Protein AF-A0A3D1E832-F1 (afdb_monomer)

Sequence (102 aa):
SVVLSQFNHANILLPQWVNQWLQWIVVTPNMHQIHHHHQLPYTDANYGNIFSLWDRIFGTYQYLPADRVVFGVDTYPDAEQNSRLKYLLALAFKPYKSPAQK

Structure (mmCIF, N/CA/C/O backbone):
data_AF-A0A3D1E832-F1
#
_entry.id   AF-A0A3D1E832-F1
#
loop_
_atom_site.group_PDB
_atom_site.id
_atom_site.type_symbol
_atom_site.label_atom_id
_atom_site.label_alt_id
_atom_site.label_comp_id
_atom_site.label_asym_id
_atom_site.label_entity_id
_atom_site.label_seq_id
_atom_site.pdbx_PDB_ins_code
_atom_site.Cartn_x
_atom_site.Cartn_y
_atom_site.Cartn_z
_atom_site.occupancy
_atom_site.B_iso_or_equiv
_atom_site.auth_seq_id
_atom_site.auth_comp_id
_atom_site.auth_asym_id
_atom_site.auth_atom_id
_atom_site.pdbx_PDB_model_num
ATOM 1 N N . SER A 1 1 ? 4.274 -5.338 16.925 1.00 76.06 1 SER A N 1
ATOM 2 C CA . SER A 1 1 ? 3.536 -6.607 17.098 1.00 76.06 1 SER A CA 1
ATOM 3 C C . SER A 1 1 ? 3.533 -7.342 15.771 1.00 76.06 1 SER A C 1
ATOM 5 O O . SER A 1 1 ? 3.125 -6.739 14.786 1.00 76.06 1 SER A O 1
ATOM 7 N N . VAL A 1 2 ? 3.994 -8.598 15.729 1.00 86.12 2 VAL A N 1
ATOM 8 C CA . VAL A 1 2 ? 3.986 -9.419 14.500 1.00 86.12 2 VAL A CA 1
ATOM 9 C C . VAL A 1 2 ? 2.557 -9.603 13.984 1.00 86.12 2 VAL A C 1
ATOM 11 O O . VAL A 1 2 ? 2.320 -9.429 12.798 1.00 86.12 2 VAL A O 1
ATOM 14 N N . VAL A 1 3 ? 1.590 -9.842 14.878 1.00 88.69 3 VAL A N 1
ATOM 15 C CA . VAL A 1 3 ? 0.182 -10.089 14.519 1.00 88.69 3 VAL A CA 1
ATOM 16 C C . VAL A 1 3 ? -0.417 -8.945 13.702 1.00 88.69 3 VAL A C 1
ATOM 18 O O . VAL A 1 3 ? -0.986 -9.187 12.646 1.00 88.69 3 VAL A O 1
ATOM 21 N N . LEU A 1 4 ? -0.255 -7.695 14.148 1.00 87.00 4 LEU A N 1
ATOM 22 C CA . LEU A 1 4 ? -0.839 -6.536 13.457 1.00 87.00 4 LEU A CA 1
ATOM 23 C C . LEU A 1 4 ? -0.169 -6.263 12.104 1.00 87.00 4 LEU A C 1
ATOM 25 O O . LEU A 1 4 ? -0.849 -5.892 11.154 1.00 87.00 4 LEU A O 1
ATOM 29 N N . SER A 1 5 ? 1.135 -6.531 12.001 1.00 85.75 5 SER A N 1
ATOM 30 C CA . SER A 1 5 ? 1.873 -6.440 10.737 1.00 85.75 5 SER A CA 1
ATOM 31 C C . SER A 1 5 ? 1.529 -7.561 9.751 1.00 85.75 5 SER A C 1
ATOM 33 O O . SER A 1 5 ? 1.773 -7.402 8.565 1.00 85.75 5 SER A O 1
ATOM 35 N N . GLN A 1 6 ? 1.021 -8.708 10.211 1.00 90.56 6 GLN A N 1
ATOM 36 C CA . GLN A 1 6 ? 0.469 -9.730 9.312 1.00 90.56 6 GLN A CA 1
ATOM 37 C C . GLN A 1 6 ? -0.990 -9.418 8.968 1.00 90.56 6 GLN A C 1
ATOM 39 O O . GLN A 1 6 ? -1.422 -9.644 7.844 1.00 90.56 6 GLN A O 1
ATOM 44 N N . PHE A 1 7 ? -1.743 -8.861 9.920 1.00 91.62 7 PHE A N 1
ATOM 45 C CA . PHE A 1 7 ? -3.137 -8.481 9.728 1.00 91.62 7 PHE A CA 1
ATOM 46 C C . PHE A 1 7 ? -3.308 -7.454 8.608 1.00 91.62 7 PHE A C 1
ATOM 48 O O . PHE A 1 7 ? -4.129 -7.678 7.729 1.00 91.6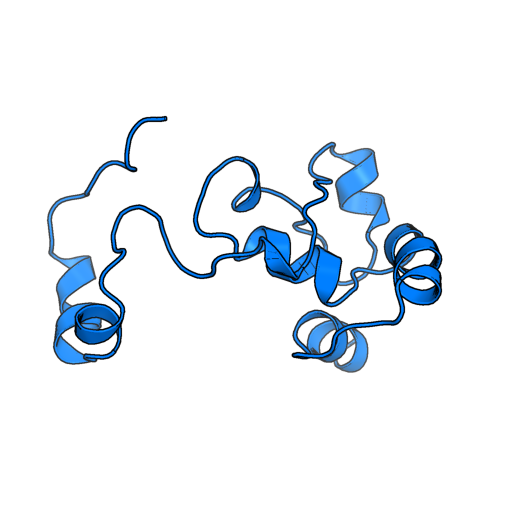2 7 PHE A O 1
ATOM 55 N N . ASN A 1 8 ? -2.534 -6.366 8.588 1.00 89.12 8 ASN A N 1
ATOM 56 C CA . ASN A 1 8 ? -2.657 -5.347 7.537 1.00 89.12 8 ASN A CA 1
ATOM 57 C C . ASN A 1 8 ? -2.226 -5.835 6.134 1.00 89.12 8 ASN A C 1
ATOM 59 O O . ASN A 1 8 ? -2.657 -5.250 5.148 1.00 89.12 8 ASN A O 1
ATOM 63 N N . HIS A 1 9 ? -1.451 -6.922 6.034 1.00 90.38 9 HIS A N 1
ATOM 64 C CA . HIS A 1 9 ? -1.076 -7.576 4.770 1.00 90.38 9 HIS A CA 1
ATOM 65 C C . HIS A 1 9 ? -1.987 -8.762 4.405 1.00 90.38 9 HIS A C 1
ATOM 67 O O . HIS A 1 9 ? -1.769 -9.426 3.390 1.00 90.38 9 HIS A O 1
ATO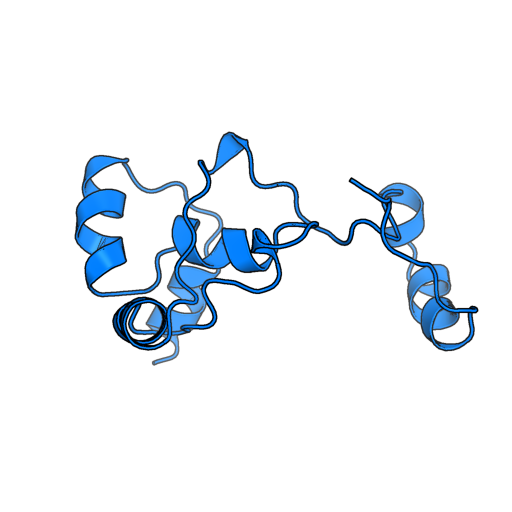M 73 N N . ALA A 1 10 ? -2.994 -9.072 5.223 1.00 90.31 10 ALA A N 1
ATOM 74 C CA . ALA A 1 10 ? -3.893 -10.179 4.946 1.00 90.31 10 ALA A CA 1
ATOM 75 C C . ALA A 1 10 ? -4.764 -9.864 3.722 1.00 90.31 10 ALA A C 1
ATOM 77 O O . ALA A 1 10 ? -5.390 -8.809 3.651 1.00 90.31 10 ALA A O 1
ATOM 78 N N . ASN A 1 11 ? -4.874 -10.808 2.786 1.00 89.06 11 ASN A N 1
ATOM 79 C CA . ASN A 1 11 ? -5.764 -10.678 1.631 1.00 89.06 11 ASN A CA 1
ATOM 80 C C . ASN A 1 11 ? -7.223 -10.993 2.023 1.00 89.06 11 ASN A C 1
ATOM 82 O O . ASN A 1 11 ? -7.788 -12.009 1.618 1.00 89.06 11 ASN A O 1
ATOM 86 N N . ILE A 1 12 ? -7.797 -10.169 2.904 1.00 90.06 12 ILE A N 1
ATOM 87 C CA . ILE A 1 12 ? -9.139 -10.345 3.468 1.00 90.06 12 ILE A CA 1
ATOM 88 C C . ILE A 1 12 ? -9.929 -9.048 3.303 1.00 90.06 12 ILE A C 1
ATOM 90 O O . ILE A 1 12 ? -9.512 -7.982 3.756 1.00 90.06 12 ILE A O 1
ATOM 94 N N . LEU A 1 13 ? -11.126 -9.165 2.730 1.00 88.44 13 LEU A N 1
ATOM 95 C CA . LEU A 1 13 ? -12.111 -8.089 2.711 1.00 88.44 13 LEU A CA 1
ATOM 96 C C . LEU A 1 13 ? -12.917 -8.121 4.010 1.00 88.44 13 LEU A C 1
ATOM 98 O O . LEU A 1 13 ? -13.704 -9.035 4.256 1.00 88.44 13 LEU A O 1
ATOM 102 N N . LEU A 1 14 ? -12.711 -7.116 4.857 1.00 90.38 14 LEU A N 1
ATOM 103 C CA . LEU A 1 14 ? -13.515 -6.947 6.061 1.00 90.38 14 LEU A CA 1
ATOM 104 C C . LEU A 1 14 ? -14.934 -6.489 5.691 1.00 90.38 14 LEU A C 1
ATOM 106 O O . LEU A 1 14 ? -15.090 -5.682 4.770 1.00 90.38 14 LEU A O 1
ATOM 110 N N . PRO A 1 15 ? -15.971 -6.908 6.440 1.00 91.88 15 PRO A N 1
ATOM 111 C CA . PRO A 1 15 ? -17.291 -6.307 6.320 1.00 91.88 15 PRO A CA 1
ATOM 112 C C . PRO A 1 15 ? -17.200 -4.787 6.477 1.00 91.88 15 PRO A C 1
ATOM 114 O O . PRO A 1 15 ? -16.504 -4.285 7.363 1.00 91.88 15 PRO A O 1
ATOM 117 N N . GLN A 1 16 ? -17.929 -4.052 5.640 1.00 89.56 16 GLN A N 1
ATOM 118 C CA . GLN A 1 16 ? -17.786 -2.599 5.523 1.00 89.56 16 GLN A CA 1
ATOM 119 C C . GLN A 1 16 ? -17.958 -1.863 6.862 1.00 89.56 16 GLN A C 1
ATOM 121 O O . GLN A 1 16 ? -1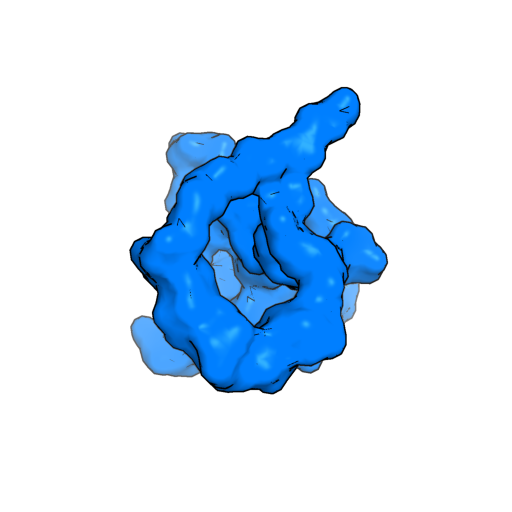7.238 -0.906 7.138 1.00 89.56 16 GLN A O 1
ATOM 126 N N . TRP A 1 17 ? -18.871 -2.324 7.720 1.00 93.06 17 TRP A N 1
ATOM 127 C CA . TRP A 1 17 ? -19.072 -1.753 9.053 1.00 93.06 17 TRP A CA 1
ATOM 128 C C . TRP A 1 17 ? -17.870 -1.995 9.981 1.00 93.06 17 TRP A C 1
ATOM 130 O O . TRP A 1 17 ? -17.463 -1.078 10.687 1.00 93.06 17 TRP A O 1
ATOM 140 N N . VAL A 1 18 ? -17.253 -3.185 9.942 1.00 94.31 18 VAL A N 1
ATOM 141 C CA . VAL A 1 18 ? -16.038 -3.494 10.720 1.00 94.31 18 VAL A CA 1
ATOM 142 C C . VAL A 1 18 ? -14.905 -2.590 10.264 1.00 94.31 18 VAL A C 1
ATOM 144 O O . VAL A 1 18 ? -14.261 -1.956 11.095 1.00 94.31 18 VAL A O 1
ATOM 147 N N . ASN A 1 19 ? -14.686 -2.496 8.949 1.00 92.81 19 ASN A N 1
ATOM 148 C CA . ASN A 1 19 ? -13.629 -1.656 8.402 1.00 92.81 19 ASN A CA 1
ATOM 149 C C . ASN A 1 19 ? -13.816 -0.185 8.801 1.00 92.81 19 ASN A C 1
ATOM 151 O O . ASN A 1 19 ? -12.859 0.442 9.243 1.00 92.81 19 ASN A O 1
ATOM 155 N N . GLN A 1 20 ? -15.042 0.343 8.708 1.00 91.25 20 GLN A N 1
ATOM 156 C CA . GLN A 1 20 ? -15.343 1.733 9.061 1.00 91.25 20 GLN A CA 1
ATOM 157 C C . GLN A 1 20 ? -14.965 2.087 10.495 1.00 91.25 20 GLN A C 1
ATOM 159 O O . GLN A 1 20 ? -14.430 3.169 10.703 1.00 91.25 20 GLN A O 1
ATOM 164 N N . TRP A 1 21 ? -15.211 1.204 11.463 1.00 95.00 21 TRP A N 1
ATOM 165 C CA . TRP A 1 21 ? -14.823 1.441 12.854 1.00 95.00 21 TRP A CA 1
ATOM 166 C C . TRP A 1 21 ? -13.334 1.188 13.083 1.00 95.00 21 TRP A C 1
ATOM 168 O O . TRP A 1 21 ? -12.645 1.999 13.700 1.00 95.00 21 TRP A O 1
ATOM 178 N N . LEU A 1 22 ? -12.825 0.074 12.562 1.00 95.00 22 LEU A N 1
ATOM 179 C CA . LEU A 1 22 ? -11.481 -0.400 12.864 1.00 95.00 22 LEU A CA 1
ATOM 180 C C . LEU A 1 22 ? -10.391 0.507 12.272 1.00 95.00 22 LEU A C 1
ATOM 182 O O . LEU A 1 22 ? -9.396 0.762 12.948 1.00 95.00 22 LEU A O 1
ATOM 186 N N . GLN A 1 23 ? -10.617 1.070 11.077 1.00 94.25 23 GLN A N 1
ATOM 187 C CA . GLN A 1 23 ? -9.682 1.974 10.380 1.00 94.25 23 GLN A CA 1
ATOM 188 C C . GLN A 1 23 ? -9.459 3.329 11.079 1.00 94.25 23 GLN A C 1
ATOM 190 O O . GLN A 1 23 ? -8.688 4.168 10.603 1.00 94.25 23 GLN A O 1
ATOM 195 N N . TRP A 1 24 ? -10.192 3.620 12.156 1.00 94.88 24 TRP A N 1
ATOM 196 C CA . TRP A 1 24 ? -9.913 4.784 13.001 1.00 94.88 24 TRP A CA 1
ATOM 197 C C . TRP A 1 24 ? -8.821 4.505 14.027 1.00 94.88 24 TRP A C 1
ATOM 199 O O . TRP A 1 24 ? -8.129 5.438 14.432 1.00 94.88 24 TRP A O 1
ATOM 209 N N . ILE A 1 25 ? -8.650 3.240 14.411 1.00 94.06 25 ILE A N 1
ATOM 210 C CA . ILE A 1 25 ? -7.757 2.822 15.488 1.00 94.06 25 ILE A CA 1
ATOM 211 C C . ILE A 1 25 ? -6.511 2.154 14.907 1.00 94.06 25 ILE A C 1
ATOM 213 O O . ILE A 1 25 ? -5.395 2.570 15.216 1.00 94.06 25 ILE A O 1
ATOM 217 N N . VAL A 1 26 ? -6.686 1.139 14.056 1.00 95.88 26 VAL A N 1
ATOM 218 C CA . VAL A 1 26 ? -5.589 0.351 13.481 1.00 95.88 26 VAL A CA 1
ATOM 219 C C . VAL A 1 26 ? -5.608 0.379 11.961 1.00 95.88 26 VAL A C 1
ATOM 221 O O . VAL A 1 26 ? -6.642 0.594 11.332 1.00 95.88 26 VAL A O 1
ATOM 224 N N . VAL A 1 27 ? -4.453 0.111 11.365 1.00 96.69 27 VAL A N 1
ATOM 225 C CA . VAL A 1 27 ? -4.330 -0.031 9.915 1.00 96.69 27 VAL A CA 1
ATOM 226 C C . VAL A 1 27 ? -4.960 -1.356 9.490 1.00 96.69 27 VAL A C 1
ATOM 228 O O . VAL A 1 27 ? -4.477 -2.435 9.832 1.00 96.69 27 VAL A O 1
ATOM 231 N N . THR A 1 28 ? -6.086 -1.271 8.783 1.00 96.38 28 THR A N 1
ATOM 232 C CA . THR A 1 28 ? -6.811 -2.431 8.248 1.00 96.38 28 THR A CA 1
ATOM 233 C C . THR A 1 28 ? -6.191 -2.907 6.930 1.00 96.38 28 THR A C 1
ATOM 235 O O . THR A 1 28 ? -5.509 -2.117 6.271 1.00 96.38 28 THR A O 1
ATOM 238 N N . PRO A 1 29 ? -6.473 -4.149 6.482 1.00 95.56 29 PRO A N 1
ATOM 239 C CA . PRO A 1 29 ? -6.107 -4.598 5.137 1.00 95.56 29 PRO A CA 1
ATOM 240 C C . PRO A 1 29 ? -6.515 -3.609 4.040 1.00 95.56 29 PRO A C 1
ATOM 242 O O . PRO A 1 29 ? -5.705 -3.236 3.196 1.00 95.56 29 PRO A O 1
ATOM 245 N N . ASN A 1 30 ? -7.759 -3.111 4.106 1.00 94.69 30 ASN A N 1
ATOM 246 C CA . ASN A 1 30 ? -8.293 -2.169 3.124 1.00 94.69 30 ASN A CA 1
ATOM 247 C C . ASN A 1 30 ? -7.580 -0.809 3.144 1.00 94.69 30 ASN A C 1
ATOM 249 O O . ASN A 1 30 ? -7.459 -0.174 2.104 1.00 94.69 30 ASN A O 1
ATOM 253 N N . MET A 1 31 ? -7.114 -0.347 4.307 1.00 95.94 31 MET A N 1
ATOM 254 C CA . MET A 1 31 ? -6.337 0.888 4.402 1.00 95.94 31 MET A CA 1
ATOM 255 C C . MET A 1 31 ? -4.922 0.696 3.843 1.00 95.94 31 MET A C 1
ATOM 257 O O . MET A 1 31 ? -4.440 1.545 3.095 1.00 95.94 31 MET A O 1
ATOM 261 N N . HIS A 1 32 ? -4.275 -0.422 4.177 1.00 96.81 32 HIS A N 1
ATOM 262 C CA . HIS A 1 32 ? -2.897 -0.703 3.782 1.00 96.81 32 HIS A CA 1
ATOM 263 C C . HIS A 1 32 ? -2.743 -0.942 2.277 1.00 96.81 32 HIS A C 1
ATOM 265 O O . HIS A 1 32 ? -1.803 -0.440 1.674 1.00 96.81 32 HIS A O 1
ATOM 271 N N . GLN A 1 33 ? -3.682 -1.641 1.635 1.00 95.62 33 GLN A N 1
ATOM 272 C CA . GLN A 1 33 ? -3.619 -1.880 0.186 1.00 95.62 33 GLN A CA 1
ATOM 273 C C . GLN A 1 33 ? -3.615 -0.592 -0.657 1.00 95.62 33 GLN A C 1
ATOM 275 O O . GLN A 1 33 ? -3.131 -0.611 -1.783 1.00 95.62 33 GLN A O 1
ATOM 280 N N . ILE A 1 34 ? -4.118 0.529 -0.123 1.00 96.50 34 ILE A N 1
ATOM 281 C CA . ILE A 1 34 ? -4.117 1.826 -0.818 1.00 96.50 34 ILE A CA 1
ATOM 282 C C . ILE A 1 34 ? -2.682 2.302 -1.058 1.00 96.50 34 ILE A C 1
ATOM 284 O O . ILE A 1 34 ? -2.398 2.773 -2.152 1.00 96.50 34 ILE A O 1
ATOM 288 N N . HIS A 1 35 ? -1.776 2.089 -0.097 1.00 96.38 35 HIS A N 1
ATOM 289 C CA . HIS A 1 35 ? -0.345 2.371 -0.252 1.00 96.38 35 HIS A CA 1
ATOM 290 C C . HIS A 1 35 ? 0.279 1.582 -1.417 1.00 96.38 35 HIS A C 1
ATOM 292 O O . HIS A 1 35 ? 1.174 2.063 -2.101 1.00 96.38 35 HIS A O 1
ATOM 298 N N . HIS A 1 36 ? -0.230 0.377 -1.686 1.00 95.50 36 HIS A N 1
ATOM 299 C CA . HIS A 1 36 ? 0.211 -0.457 -2.810 1.00 95.50 36 HIS A CA 1
ATOM 300 C C . HIS A 1 36 ? -0.489 -0.123 -4.132 1.00 95.50 36 HIS A C 1
ATOM 302 O O . HIS A 1 36 ? -0.263 -0.803 -5.138 1.00 95.50 36 HIS A O 1
ATOM 308 N N . HIS A 1 37 ? -1.352 0.896 -4.151 1.00 96.50 37 HIS A N 1
ATOM 309 C CA . HIS A 1 37 ? -1.971 1.350 -5.382 1.00 96.50 37 HIS A CA 1
ATOM 310 C C . HIS A 1 37 ? -0.908 1.868 -6.349 1.00 96.50 37 HIS A C 1
ATOM 312 O O . HIS A 1 37 ? 0.028 2.560 -5.958 1.00 96.50 37 HIS A O 1
ATOM 318 N N . HIS A 1 38 ? -1.089 1.575 -7.631 1.00 94.38 38 HIS A N 1
ATOM 319 C CA . HIS A 1 38 ? -0.092 1.861 -8.660 1.00 94.38 38 HIS A CA 1
ATOM 320 C C . HIS A 1 38 ? 0.147 3.344 -8.980 1.00 94.38 38 HIS A C 1
ATOM 322 O O . HIS A 1 38 ? 1.100 3.640 -9.701 1.00 94.38 38 HIS A O 1
ATOM 328 N N . GLN A 1 39 ? -0.710 4.248 -8.494 1.00 94.12 39 GLN A N 1
ATOM 329 C CA . GLN A 1 39 ? -0.724 5.663 -8.871 1.00 94.12 39 GLN A CA 1
ATOM 330 C C . GLN A 1 39 ? -0.818 6.614 -7.677 1.00 94.12 39 GLN A C 1
ATOM 332 O O . GLN A 1 39 ? -1.510 6.367 -6.682 1.00 94.12 39 GLN A O 1
ATOM 337 N N . LEU A 1 40 ? -0.200 7.783 -7.847 1.00 93.12 40 LEU A N 1
ATOM 338 C CA . LEU A 1 40 ? -0.367 8.924 -6.953 1.00 93.12 40 LEU A CA 1
ATOM 339 C C . LEU A 1 40 ? -1.803 9.489 -7.009 1.00 93.12 40 LEU A C 1
ATOM 341 O O . LEU A 1 40 ? -2.430 9.491 -8.069 1.00 93.12 40 LEU A O 1
ATOM 345 N N . PRO A 1 41 ? -2.326 10.036 -5.895 1.00 93.56 41 PRO A N 1
ATOM 346 C CA . PRO A 1 41 ? -1.648 10.216 -4.609 1.00 93.56 41 PRO A CA 1
ATOM 347 C C . PRO A 1 41 ? -1.722 8.983 -3.693 1.00 93.56 41 PRO A C 1
ATOM 349 O O . PRO A 1 41 ? -1.251 9.049 -2.567 1.00 93.56 41 PRO A O 1
ATOM 352 N N . TYR A 1 42 ? -2.337 7.882 -4.133 1.00 96.38 42 TYR A N 1
ATOM 353 C CA . TYR A 1 42 ? -2.633 6.738 -3.267 1.00 96.38 42 TYR A CA 1
ATOM 354 C C . TYR A 1 42 ? -1.395 5.913 -2.908 1.00 96.38 42 TYR A C 1
ATOM 356 O O . TYR A 1 42 ? -1.310 5.443 -1.778 1.00 96.38 42 TYR A O 1
ATOM 364 N N . THR A 1 43 ? -0.421 5.801 -3.819 1.00 94.69 43 THR A N 1
ATOM 365 C CA . THR A 1 43 ? 0.882 5.178 -3.522 1.00 94.69 43 THR A CA 1
ATOM 366 C C . THR A 1 43 ? 1.557 5.839 -2.313 1.00 94.69 43 THR A C 1
ATOM 368 O O . THR A 1 43 ? 2.055 5.168 -1.411 1.00 94.69 43 THR A O 1
ATOM 371 N N . ASP A 1 44 ? 1.494 7.171 -2.254 1.00 96.12 44 ASP A N 1
ATOM 372 C CA . ASP A 1 44 ? 2.098 8.002 -1.210 1.00 96.12 44 ASP A CA 1
ATOM 373 C C . ASP A 1 44 ? 1.082 8.364 -0.114 1.00 96.12 44 ASP A C 1
ATOM 375 O O . ASP A 1 44 ? 0.878 9.526 0.245 1.00 96.12 44 ASP A O 1
ATOM 379 N N . ALA A 1 45 ? 0.407 7.343 0.410 1.00 97.25 45 ALA A N 1
ATOM 380 C CA . ALA A 1 45 ? -0.588 7.479 1.462 1.00 97.25 45 ALA A CA 1
ATOM 381 C C . ALA A 1 45 ? -0.578 6.276 2.411 1.00 97.25 45 ALA A C 1
ATOM 383 O O . ALA A 1 45 ? -0.066 5.211 2.078 1.00 97.25 45 ALA A O 1
ATOM 384 N N . ASN A 1 46 ? -1.213 6.433 3.576 1.00 97.56 46 ASN A N 1
ATOM 385 C CA . ASN A 1 46 ? -1.444 5.361 4.552 1.00 97.56 46 ASN A CA 1
ATOM 386 C C . ASN A 1 46 ? -0.158 4.616 4.982 1.00 97.56 46 ASN A C 1
ATOM 388 O O . ASN A 1 46 ? -0.105 3.386 4.969 1.00 97.56 46 ASN A O 1
ATOM 392 N N . TYR A 1 47 ? 0.874 5.362 5.383 1.00 96.06 47 TYR A N 1
ATOM 393 C CA . TYR A 1 47 ? 2.192 4.854 5.781 1.00 96.06 47 TYR A CA 1
ATOM 394 C C . TYR A 1 47 ? 2.202 4.116 7.128 1.00 96.06 47 TYR A C 1
ATOM 396 O O . TYR A 1 47 ? 3.184 3.448 7.469 1.00 96.06 47 TYR A O 1
ATOM 404 N N . GLY A 1 48 ? 1.152 4.255 7.939 1.00 94.31 48 GLY A N 1
ATOM 405 C CA . GLY A 1 48 ? 1.050 3.580 9.222 1.00 94.31 48 GLY A CA 1
ATOM 406 C C . GLY A 1 48 ? 1.149 2.056 9.088 1.00 94.31 48 GLY A C 1
ATOM 407 O O . GLY A 1 48 ? 0.580 1.442 8.191 1.00 94.31 48 GLY A O 1
ATOM 408 N N . ASN A 1 49 ? 1.828 1.414 10.043 1.00 90.31 49 ASN A N 1
ATOM 409 C CA . ASN A 1 49 ? 1.882 -0.054 10.121 1.00 90.31 49 ASN A CA 1
ATOM 410 C C . ASN A 1 49 ? 0.952 -0.632 11.204 1.00 90.31 49 ASN A C 1
ATOM 412 O O . ASN A 1 49 ? 0.474 -1.754 11.094 1.00 90.31 49 ASN A O 1
ATOM 416 N N . ILE A 1 50 ? 0.706 0.118 12.284 1.00 93.81 50 ILE A N 1
ATOM 417 C CA . ILE A 1 50 ? -0.089 -0.354 13.430 1.00 93.81 50 ILE A CA 1
ATOM 418 C C . ILE A 1 50 ? -1.293 0.552 13.649 1.00 93.81 50 ILE A C 1
ATOM 420 O O . ILE A 1 50 ? -2.422 0.104 13.484 1.00 93.81 50 ILE A O 1
ATOM 424 N N . PHE A 1 51 ? -1.058 1.816 14.008 1.00 96.06 51 PHE A N 1
ATOM 425 C CA . PHE A 1 51 ? -2.119 2.775 14.307 1.00 96.06 51 PHE A CA 1
ATOM 426 C C . P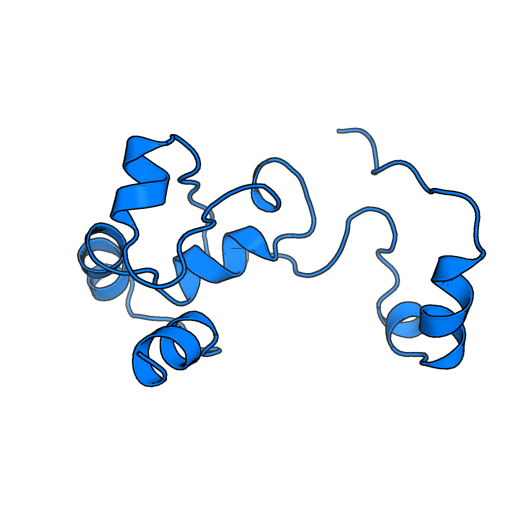HE A 1 51 ? -2.345 3.718 13.128 1.00 96.06 51 PHE A C 1
ATOM 428 O O . PHE A 1 51 ? -1.412 4.386 12.685 1.00 96.06 51 PHE A O 1
ATOM 435 N N . SER A 1 52 ? -3.595 3.820 12.681 1.00 96.00 52 SER A N 1
ATOM 436 C CA . SER A 1 52 ? -4.031 4.736 11.616 1.00 96.00 52 SER A CA 1
ATOM 437 C C . SER A 1 52 ? -4.019 6.206 12.045 1.00 96.00 52 SER A C 1
ATOM 439 O O . SER A 1 52 ? -4.155 7.103 11.218 1.00 96.00 52 SER A O 1
ATOM 441 N N . LEU A 1 53 ? -3.889 6.468 13.350 1.00 96.88 53 LEU A N 1
ATOM 442 C CA . LEU A 1 53 ? -3.837 7.816 13.911 1.00 96.88 53 LEU A CA 1
ATOM 443 C C . LEU A 1 53 ? -2.698 8.648 13.305 1.00 96.88 53 LEU A C 1
ATOM 445 O O .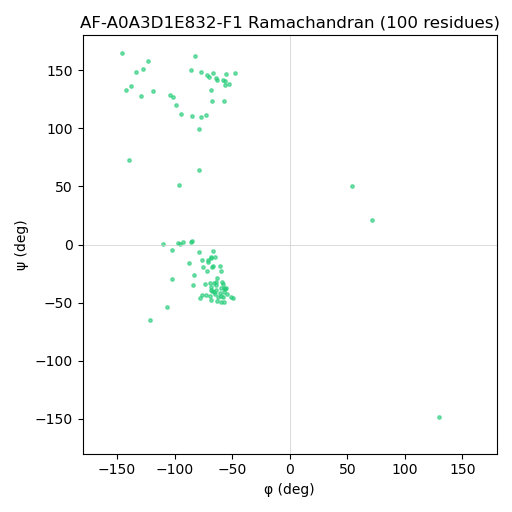 LEU A 1 53 ? -2.888 9.835 13.058 1.00 96.88 53 LEU A O 1
ATOM 449 N N . TRP A 1 54 ? -1.545 8.034 13.030 1.00 96.75 54 TRP A N 1
ATOM 450 C CA . TRP A 1 54 ? -0.399 8.747 12.467 1.00 96.75 54 TRP A CA 1
ATOM 451 C C . TRP A 1 54 ? -0.714 9.331 11.093 1.00 96.75 54 TRP A C 1
ATOM 453 O O . TRP A 1 54 ? -0.482 10.516 10.877 1.00 96.75 54 TRP A O 1
ATOM 463 N N . ASP A 1 55 ? -1.356 8.559 10.216 1.00 97.88 55 ASP A N 1
ATOM 464 C CA . ASP A 1 55 ? -1.749 9.046 8.893 1.00 97.88 55 ASP A CA 1
ATOM 465 C C . ASP A 1 55 ? -2.755 10.197 8.951 1.00 97.88 55 ASP A C 1
ATOM 467 O O . ASP A 1 55 ? -2.786 11.065 8.081 1.00 97.88 55 ASP A O 1
ATOM 471 N N . ARG A 1 56 ? -3.573 10.238 10.003 1.00 96.75 56 ARG A N 1
ATOM 472 C CA . ARG A 1 56 ? -4.531 11.325 10.227 1.00 96.75 56 ARG A CA 1
ATOM 473 C C . ARG A 1 56 ? -3.842 12.581 10.752 1.00 96.75 56 ARG A C 1
ATOM 475 O O . ARG A 1 56 ? -4.144 13.667 10.274 1.00 96.75 56 ARG A O 1
ATOM 482 N N . ILE A 1 57 ? -2.917 12.438 11.703 1.00 97.75 57 ILE A N 1
ATOM 483 C CA . ILE A 1 57 ? -2.161 13.562 12.279 1.00 97.75 57 ILE A CA 1
ATOM 484 C C . ILE A 1 57 ? -1.250 14.206 11.227 1.00 97.75 57 ILE A C 1
ATOM 486 O O . ILE A 1 57 ? -1.157 15.429 11.171 1.00 97.75 57 ILE A O 1
ATOM 490 N N . PHE A 1 58 ? -0.605 13.397 10.386 1.00 97.81 58 PHE A N 1
ATOM 491 C CA . PHE A 1 58 ? 0.333 13.876 9.368 1.00 97.81 58 PHE A CA 1
ATOM 492 C C . PHE A 1 58 ? -0.310 14.121 7.995 1.00 97.81 58 PHE A C 1
ATOM 494 O O . PHE A 1 58 ? 0.382 14.522 7.064 1.00 97.81 58 PHE A O 1
ATOM 501 N N . GLY A 1 59 ? -1.626 13.924 7.860 1.00 97.19 59 GLY A N 1
ATOM 502 C CA . GLY A 1 59 ? -2.365 14.240 6.634 1.00 97.19 59 GLY A CA 1
ATOM 503 C C . GLY A 1 59 ? -2.090 13.305 5.451 1.00 97.19 59 GLY A C 1
ATOM 504 O O . GLY A 1 59 ? -2.347 13.681 4.313 1.00 97.19 59 GLY A O 1
ATOM 505 N N . THR A 1 60 ? -1.589 12.095 5.701 1.00 97.94 60 THR A N 1
ATOM 506 C CA . THR A 1 60 ? -1.302 11.066 4.684 1.00 97.94 60 THR A CA 1
ATOM 507 C C . THR A 1 60 ? -2.428 10.043 4.542 1.00 97.94 60 THR A C 1
ATOM 509 O O . THR A 1 60 ? -2.322 9.116 3.744 1.00 97.94 60 THR A O 1
ATOM 512 N N . TYR A 1 61 ? -3.521 10.190 5.298 1.00 97.56 61 TYR A N 1
ATOM 513 C CA . TYR A 1 61 ? -4.680 9.310 5.185 1.00 97.56 61 TYR A CA 1
ATOM 514 C C . TYR A 1 61 ? -5.401 9.499 3.843 1.00 97.56 61 TYR A C 1
ATOM 516 O O . TYR A 1 61 ? -5.885 10.590 3.541 1.00 97.56 61 TYR A O 1
ATOM 524 N N . GLN A 1 62 ? -5.558 8.414 3.086 1.00 97.50 62 GLN A N 1
ATOM 525 C CA . GLN A 1 62 ? -6.389 8.357 1.885 1.00 97.50 62 GLN A CA 1
ATOM 526 C C . GLN A 1 62 ? -7.384 7.202 1.947 1.00 97.50 62 GLN A C 1
ATOM 528 O O . GLN A 1 62 ? -7.128 6.154 2.544 1.00 97.50 62 GLN A O 1
ATOM 533 N N . TYR A 1 63 ? -8.523 7.391 1.281 1.00 95.56 63 TYR A N 1
ATOM 534 C CA . TYR A 1 63 ? -9.553 6.370 1.130 1.00 95.56 63 TYR A CA 1
ATOM 535 C C . TYR A 1 63 ? -9.776 6.037 -0.345 1.00 95.56 63 TYR A C 1
ATOM 537 O O . TYR A 1 63 ? -9.987 6.924 -1.173 1.00 95.56 63 TYR A O 1
ATOM 545 N N . LEU A 1 64 ? -9.795 4.742 -0.641 1.00 95.06 64 LEU A N 1
ATOM 546 C CA . LEU A 1 64 ? -10.168 4.178 -1.926 1.00 95.06 64 LEU A CA 1
ATOM 547 C C . LEU A 1 64 ? -10.955 2.883 -1.654 1.00 95.06 64 LEU A C 1
ATOM 549 O O . LEU A 1 64 ? -10.531 2.088 -0.811 1.00 95.06 64 LEU A O 1
ATOM 553 N N . PRO A 1 65 ? -12.112 2.666 -2.305 1.00 93.38 65 PRO A N 1
ATOM 554 C CA . PRO A 1 65 ? -12.814 1.388 -2.243 1.00 93.38 65 PRO A CA 1
ATOM 555 C C . PRO A 1 65 ? -11.917 0.224 -2.685 1.00 93.38 65 PRO A C 1
ATOM 557 O O . PRO A 1 65 ? -11.154 0.368 -3.641 1.00 93.38 65 PRO A O 1
ATOM 560 N N . ALA A 1 66 ? -12.017 -0.923 -2.005 1.00 91.56 66 ALA A N 1
ATOM 561 C CA . ALA A 1 66 ? -11.133 -2.069 -2.236 1.00 91.56 66 ALA A CA 1
ATOM 562 C C . ALA A 1 66 ? -11.132 -2.568 -3.686 1.00 91.56 66 ALA A C 1
ATOM 564 O O . ALA A 1 66 ? -10.090 -2.918 -4.227 1.00 91.56 66 ALA A O 1
ATOM 565 N N . ASP A 1 67 ? -12.298 -2.556 -4.325 1.00 92.75 67 ASP A N 1
ATOM 566 C CA . ASP A 1 67 ? -12.518 -2.964 -5.713 1.00 92.75 67 ASP A CA 1
ATOM 567 C C . ASP A 1 67 ? -11.881 -2.019 -6.744 1.00 92.75 67 ASP A C 1
ATOM 569 O O . ASP A 1 67 ? -11.796 -2.356 -7.923 1.00 92.75 67 ASP A O 1
ATOM 573 N N . ARG A 1 68 ? -11.410 -0.843 -6.314 1.00 95.25 68 ARG A N 1
ATOM 574 C CA . ARG A 1 68 ? -10.706 0.133 -7.159 1.00 95.25 68 ARG A CA 1
ATOM 575 C C . ARG A 1 68 ? -9.192 0.121 -6.964 1.00 95.25 68 ARG A C 1
ATOM 577 O O . ARG A 1 68 ? -8.483 0.839 -7.670 1.00 95.25 68 ARG A O 1
ATOM 584 N N . VAL A 1 69 ? -8.679 -0.663 -6.019 1.00 94.94 69 VAL A N 1
ATOM 585 C CA . VAL A 1 69 ? -7.241 -0.755 -5.766 1.00 94.94 69 VAL A CA 1
ATOM 586 C C . VAL A 1 69 ? -6.598 -1.635 -6.837 1.00 94.94 69 VAL A C 1
ATOM 588 O O . VAL A 1 69 ? -6.767 -2.849 -6.863 1.00 94.94 69 VAL A O 1
ATOM 591 N N . VAL A 1 70 ? -5.825 -1.008 -7.721 1.00 94.75 70 VAL A N 1
ATOM 592 C CA . VAL A 1 70 ? -4.942 -1.688 -8.677 1.00 94.75 70 VAL A CA 1
ATOM 593 C C . VAL A 1 70 ? -3.516 -1.693 -8.134 1.00 94.75 70 VAL A C 1
ATOM 595 O O . VAL A 1 70 ? -2.951 -0.625 -7.902 1.00 94.75 70 VAL A O 1
ATOM 598 N N . PHE A 1 71 ? -2.951 -2.884 -7.934 1.00 93.50 71 PHE A N 1
ATOM 599 C CA . PHE A 1 71 ? -1.577 -3.074 -7.462 1.00 93.50 71 PHE A CA 1
ATOM 600 C C . PHE A 1 71 ? -0.553 -2.845 -8.576 1.00 93.50 71 PHE A C 1
ATOM 602 O O . PHE A 1 71 ? -0.804 -3.175 -9.736 1.00 93.50 71 PHE A O 1
ATOM 609 N N . GLY A 1 72 ? 0.633 -2.361 -8.208 1.00 92.25 72 GLY A N 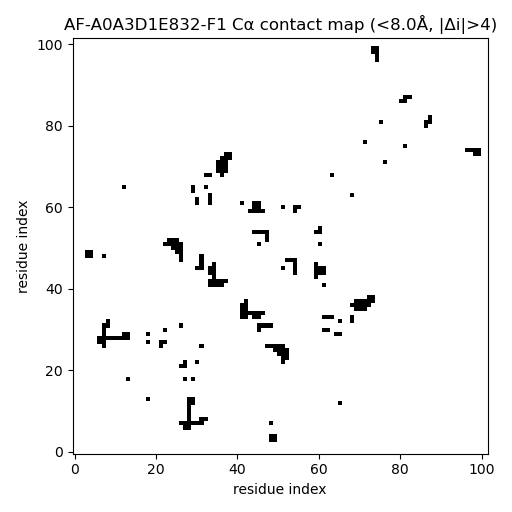1
ATOM 610 C CA . GLY A 1 72 ? 1.785 -2.269 -9.104 1.00 92.25 72 GLY A CA 1
ATOM 611 C C . GLY A 1 72 ? 2.411 -0.884 -9.103 1.00 92.25 72 GLY A C 1
ATOM 612 O O . GLY A 1 72 ? 2.396 -0.196 -8.091 1.00 92.25 72 GLY A O 1
ATOM 613 N N . VAL A 1 73 ? 2.972 -0.489 -10.244 1.00 90.94 73 VAL A N 1
ATOM 614 C CA . VAL A 1 73 ? 3.515 0.852 -10.490 1.00 90.94 73 VAL A CA 1
ATOM 615 C C . VAL A 1 73 ? 3.110 1.295 -11.894 1.00 90.94 73 VAL A C 1
ATOM 617 O O . VAL A 1 73 ? 3.189 0.520 -12.849 1.00 90.94 73 VAL A O 1
ATOM 620 N N . ASP A 1 74 ? 2.676 2.541 -12.040 1.00 91.56 74 ASP A N 1
ATOM 621 C CA . ASP A 1 74 ? 2.160 3.115 -13.294 1.00 91.56 74 ASP A CA 1
ATOM 622 C C . ASP A 1 74 ? 3.180 3.228 -14.444 1.00 91.56 74 ASP A C 1
ATOM 624 O O . ASP A 1 74 ? 2.816 3.456 -15.598 1.00 91.56 74 ASP A O 1
ATOM 628 N N . THR A 1 75 ? 4.458 3.008 -14.156 1.00 91.62 75 THR A N 1
ATOM 629 C CA . THR A 1 75 ? 5.562 3.004 -15.126 1.00 91.62 75 THR A CA 1
ATOM 630 C C . THR A 1 75 ? 5.790 1.642 -15.792 1.00 91.62 75 THR A C 1
ATOM 632 O O . THR A 1 75 ? 6.461 1.556 -16.830 1.00 91.62 75 THR A O 1
ATOM 635 N N . TYR A 1 76 ? 5.230 0.570 -15.220 1.00 91.88 76 TYR A N 1
ATOM 636 C CA . TYR A 1 76 ? 5.412 -0.811 -15.674 1.00 91.88 76 TYR A CA 1
ATOM 637 C C . TYR A 1 76 ? 4.093 -1.603 -15.593 1.00 91.88 76 TYR A C 1
ATOM 639 O O . TYR A 1 76 ? 3.963 -2.477 -14.739 1.00 91.88 76 TYR A O 1
ATOM 647 N N . PRO A 1 77 ? 3.115 -1.347 -16.481 1.00 89.81 77 PRO A N 1
ATOM 648 C CA . PRO A 1 77 ? 1.793 -1.983 -16.415 1.00 89.81 77 PRO A CA 1
ATOM 649 C C . PRO A 1 77 ? 1.750 -3.449 -16.895 1.00 89.81 77 PRO A C 1
ATOM 651 O O . PRO A 1 77 ? 0.760 -4.138 -16.667 1.00 89.81 77 PRO A O 1
ATOM 654 N N . ASP A 1 78 ? 2.789 -3.946 -17.574 1.00 92.31 78 ASP A N 1
ATOM 655 C CA . ASP A 1 78 ? 2.810 -5.298 -18.152 1.00 92.31 78 ASP A CA 1
ATOM 656 C C . ASP A 1 78 ? 3.092 -6.376 -17.087 1.00 92.31 78 ASP A C 1
ATOM 658 O O . ASP A 1 78 ? 4.239 -6.635 -16.710 1.00 92.31 78 ASP A O 1
ATOM 662 N N . ALA A 1 79 ? 2.029 -7.029 -16.614 1.00 90.62 79 ALA A N 1
ATOM 663 C CA . ALA A 1 79 ? 2.101 -8.075 -15.597 1.00 90.62 79 ALA A CA 1
ATOM 664 C C . ALA A 1 79 ? 2.876 -9.327 -16.049 1.00 90.62 79 ALA A C 1
ATOM 666 O O . ALA A 1 79 ? 3.567 -9.945 -15.233 1.00 90.62 79 ALA A O 1
ATOM 667 N N . GLU A 1 80 ? 2.802 -9.709 -17.329 1.00 93.81 80 GLU A N 1
ATOM 668 C CA . GLU A 1 80 ? 3.505 -10.895 -17.832 1.00 93.81 80 GLU A CA 1
ATOM 669 C C . GLU A 1 80 ? 5.015 -10.650 -17.824 1.00 93.81 80 GLU A C 1
ATOM 671 O O . GLU A 1 80 ? 5.803 -11.477 -17.358 1.00 93.81 80 GLU A O 1
ATOM 676 N N . GLN A 1 81 ? 5.425 -9.472 -18.288 1.00 93.19 81 GLN A N 1
ATOM 677 C CA . GLN A 1 81 ? 6.815 -9.051 -18.275 1.00 93.19 81 GLN A CA 1
ATOM 678 C C . GLN A 1 81 ? 7.344 -8.889 -16.841 1.00 93.19 81 GLN A C 1
ATOM 680 O O . GLN A 1 81 ? 8.440 -9.372 -16.540 1.00 93.19 81 GLN A O 1
ATOM 685 N N . ASN A 1 82 ? 6.557 -8.287 -15.945 1.00 92.31 82 ASN A N 1
ATOM 686 C CA . ASN A 1 82 ? 6.913 -8.100 -14.535 1.00 92.31 82 ASN A CA 1
ATOM 687 C C . ASN A 1 82 ? 7.000 -9.416 -13.748 1.00 92.31 82 ASN A C 1
ATOM 689 O O . ASN A 1 82 ? 7.656 -9.467 -12.713 1.00 92.31 82 ASN A O 1
ATOM 693 N N . SER A 1 83 ? 6.415 -10.501 -14.255 1.00 93.44 83 SER A N 1
ATOM 694 C CA . SER A 1 83 ? 6.529 -11.836 -13.654 1.00 93.44 83 SER A CA 1
ATOM 695 C C . SER A 1 83 ? 7.864 -12.530 -13.977 1.00 93.44 83 SER A C 1
ATOM 697 O O . SER A 1 83 ? 8.164 -13.603 -13.451 1.00 93.44 83 SER A O 1
ATOM 699 N N . ARG A 1 84 ? 8.701 -11.947 -14.849 1.00 96.12 84 ARG A N 1
ATOM 700 C CA . ARG A 1 84 ? 9.968 -12.547 -15.291 1.00 96.12 84 ARG A CA 1
ATOM 701 C C . ARG A 1 84 ? 11.128 -12.045 -14.431 1.00 96.12 84 ARG A C 1
ATOM 703 O O . ARG A 1 84 ? 11.567 -10.907 -14.575 1.00 96.12 84 ARG A O 1
ATOM 710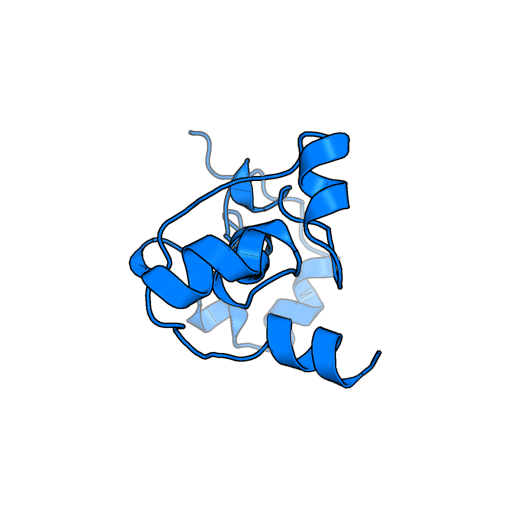 N N . LEU A 1 85 ? 11.732 -12.929 -13.632 1.00 95.88 85 LEU A N 1
ATOM 711 C CA . LEU A 1 85 ? 12.882 -12.601 -12.769 1.00 95.88 85 LEU A CA 1
ATOM 712 C C . LEU A 1 85 ? 14.023 -11.888 -13.517 1.00 95.88 85 LEU A C 1
ATOM 714 O O . LEU A 1 85 ? 14.545 -10.883 -13.046 1.00 95.88 85 LEU A O 1
ATOM 718 N N . LYS A 1 86 ? 14.386 -12.375 -14.712 1.00 96.88 86 LYS A N 1
ATOM 719 C CA . LYS A 1 86 ? 15.434 -11.752 -15.541 1.00 96.88 86 LYS A CA 1
ATOM 720 C C . LYS A 1 86 ? 15.100 -10.304 -15.905 1.00 96.88 86 LYS A C 1
ATOM 722 O O . LYS A 1 86 ? 15.996 -9.471 -15.959 1.00 96.88 86 LYS A O 1
ATOM 727 N N . TYR A 1 87 ? 13.825 -10.016 -16.166 1.00 95.12 87 TYR A N 1
ATOM 728 C CA . TYR A 1 87 ? 13.373 -8.665 -16.467 1.00 95.12 87 TYR A CA 1
ATOM 729 C C . TYR A 1 87 ? 13.472 -7.767 -15.231 1.00 95.12 87 TYR A C 1
ATOM 731 O O . TYR A 1 87 ? 14.064 -6.696 -15.332 1.00 95.12 87 TYR A O 1
ATOM 739 N N . LEU A 1 88 ? 12.981 -8.233 -14.074 1.00 94.44 88 LEU A N 1
ATOM 740 C CA . LEU A 1 88 ? 13.044 -7.498 -12.805 1.00 94.44 88 LEU A CA 1
ATOM 741 C C . LEU A 1 88 ? 14.484 -7.153 -12.406 1.00 94.44 88 LEU A C 1
ATOM 743 O O . LEU A 1 88 ? 14.770 -6.006 -12.079 1.00 94.44 88 LEU A O 1
ATOM 747 N N . LEU A 1 89 ? 15.411 -8.111 -12.507 1.00 95.94 89 LEU A N 1
ATOM 748 C CA . LEU A 1 89 ? 16.831 -7.878 -12.217 1.00 95.94 89 LEU A CA 1
ATOM 749 C C . LEU A 1 89 ? 17.472 -6.874 -13.187 1.00 95.94 89 LEU A C 1
ATOM 751 O O . LEU A 1 89 ? 18.359 -6.118 -12.798 1.00 95.94 89 LEU A O 1
ATOM 755 N N . ALA A 1 90 ? 17.018 -6.836 -14.442 1.00 96.19 90 ALA A N 1
ATOM 756 C CA . ALA A 1 90 ? 17.519 -5.890 -15.432 1.00 96.19 90 ALA A CA 1
ATOM 757 C C . ALA A 1 90 ? 16.986 -4.458 -15.236 1.00 96.19 90 ALA A C 1
ATOM 759 O O . ALA A 1 90 ? 17.597 -3.527 -15.759 1.00 96.19 90 ALA A O 1
ATOM 760 N N . LEU A 1 91 ? 15.876 -4.255 -14.509 1.00 93.44 91 LEU A N 1
ATOM 761 C CA . LEU A 1 91 ? 15.276 -2.926 -14.306 1.00 93.44 91 LEU A CA 1
ATOM 762 C C . LEU A 1 91 ? 16.243 -1.932 -13.656 1.00 93.44 91 LEU A C 1
ATOM 764 O O . LEU A 1 91 ? 16.233 -0.764 -14.030 1.00 93.44 91 LEU A O 1
ATOM 768 N N . ALA A 1 92 ? 17.122 -2.399 -12.762 1.00 91.56 92 ALA A N 1
ATOM 769 C CA . ALA A 1 92 ? 18.113 -1.562 -12.083 1.00 91.56 92 ALA A CA 1
ATOM 770 C C . ALA A 1 92 ? 19.105 -0.863 -13.037 1.00 91.56 92 ALA A C 1
ATOM 772 O O . ALA A 1 92 ? 19.736 0.117 -12.653 1.00 91.56 92 ALA A O 1
ATOM 773 N N . PHE A 1 93 ? 19.236 -1.350 -14.276 1.00 95.75 93 PHE A N 1
ATOM 774 C CA . PHE A 1 93 ? 20.147 -0.809 -15.290 1.00 95.75 93 PHE A CA 1
ATOM 775 C C . PHE A 1 93 ? 19.419 -0.104 -16.440 1.00 95.75 93 PHE A C 1
ATOM 777 O O . PHE A 1 93 ? 20.060 0.357 -17.385 1.00 95.75 93 PHE A O 1
ATOM 784 N N . LYS A 1 94 ? 18.083 -0.050 -16.409 1.00 92.94 94 LYS A N 1
ATOM 785 C CA . LYS A 1 94 ? 17.303 0.628 -17.445 1.00 92.94 94 LYS A CA 1
ATOM 786 C C . LYS A 1 94 ? 17.164 2.119 -17.132 1.00 92.94 94 LYS A C 1
ATOM 788 O O . LYS A 1 94 ? 17.117 2.492 -15.961 1.00 92.94 94 LYS A O 1
ATOM 793 N N . PRO A 1 95 ? 17.050 2.975 -18.163 1.00 93.25 95 PRO A N 1
ATOM 794 C CA . PRO A 1 95 ? 16.694 4.372 -17.963 1.00 93.25 95 PRO A CA 1
ATOM 795 C C . PRO A 1 95 ? 15.382 4.505 -17.187 1.00 93.25 95 PRO A C 1
ATOM 797 O O . PRO A 1 95 ? 14.468 3.690 -17.346 1.00 93.25 95 PRO A O 1
ATOM 800 N N . TYR A 1 96 ? 15.289 5.560 -16.380 1.00 89.50 96 TYR A N 1
ATOM 801 C CA . TYR A 1 96 ? 14.065 5.911 -15.673 1.00 89.50 96 TYR A CA 1
ATOM 802 C C . TYR A 1 96 ? 12.899 6.097 -16.655 1.00 89.50 96 TYR A C 1
ATOM 804 O O . TYR A 1 96 ? 13.048 6.730 -17.702 1.00 89.50 96 TYR A O 1
ATOM 812 N N . LYS A 1 97 ? 11.730 5.563 -16.295 1.00 89.81 97 LYS A N 1
ATOM 813 C CA . LYS A 1 97 ? 10.466 5.824 -16.983 1.00 89.81 97 LYS A CA 1
ATOM 814 C C . LYS A 1 97 ? 9.647 6.779 -16.132 1.00 89.81 97 LYS A C 1
ATOM 816 O O . LYS A 1 97 ? 9.444 6.509 -14.953 1.00 89.81 97 LYS A O 1
ATOM 821 N N . SER A 1 98 ? 9.166 7.865 -16.727 1.00 87.88 98 SER A N 1
ATOM 822 C CA . SER A 1 98 ? 8.215 8.742 -16.053 1.00 87.88 98 SER A CA 1
ATOM 823 C C . SER A 1 98 ? 6.854 8.050 -15.916 1.00 87.88 98 SER A C 1
ATOM 825 O O . SER A 1 98 ? 6.454 7.343 -16.848 1.00 87.88 98 SER A O 1
ATOM 827 N N . PRO A 1 99 ? 6.128 8.280 -14.810 1.00 84.88 99 PRO A N 1
ATOM 828 C CA . PRO A 1 99 ? 4.722 7.917 -14.672 1.00 84.88 99 PRO A CA 1
ATOM 829 C C . PRO A 1 99 ? 3.893 8.360 -15.876 1.00 84.88 99 PRO A C 1
ATOM 831 O O . PRO A 1 99 ? 4.181 9.398 -16.485 1.00 84.88 99 PRO A O 1
ATOM 834 N N . ALA A 1 100 ? 2.857 7.590 -16.210 1.00 71.38 100 ALA A N 1
ATOM 835 C CA . ALA A 1 100 ? 1.853 8.048 -17.162 1.00 71.38 100 ALA A CA 1
ATOM 836 C C . ALA A 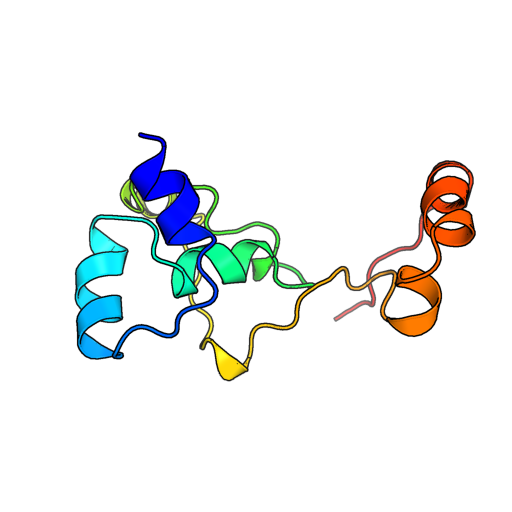1 100 ? 1.257 9.368 -16.636 1.00 71.38 100 ALA A C 1
ATOM 838 O O . ALA A 1 100 ? 0.806 9.438 -15.493 1.00 71.38 100 ALA A O 1
ATOM 839 N N . GLN A 1 101 ? 1.324 10.438 -17.433 1.00 60.41 101 GLN A N 1
ATOM 840 C CA . GLN A 1 101 ? 0.722 11.716 -17.050 1.00 60.41 101 GLN A CA 1
ATOM 841 C C . GLN A 1 101 ? -0.802 11.560 -16.929 1.00 60.41 101 GLN A C 1
ATOM 843 O O . GLN A 1 101 ? -1.400 10.801 -17.690 1.00 60.41 101 GLN A O 1
ATOM 848 N N . LYS A 1 102 ? -1.372 12.270 -15.945 1.00 51.72 102 LYS A N 1
ATOM 849 C CA . LYS A 1 102 ? -2.805 12.316 -15.609 1.00 51.72 102 LYS A CA 1
ATOM 850 C C . LYS A 1 102 ? -3.719 12.521 -16.812 1.00 51.72 102 LYS A C 1
ATOM 852 O O . LYS A 1 102 ? -3.389 13.393 -17.646 1.00 51.72 102 LYS A O 1
#

Secondary structure (DSSP, 8-state):
-HHHHHHTT------HHHHHHHTTTB--HHHHHHHTBSSTTTTT----SSBTHHHHHTT------GGG--BS-TT---HHHHT-HHHHHHHTTSPP-PPPP-

pLDDT: mean 92.48, std 6.58, range [51.72, 97.94]

Solvent-accessible surface area (backbone atoms only — not comparable to full-atom values): 5974 Å² total; per-residue (Å²): 112,72,68,48,58,48,50,26,68,39,99,56,88,66,57,69,70,58,43,65,59,43,49,61,56,31,36,34,26,62,46,36,49,36,28,46,18,29,49,82,69,38,35,76,19,32,80,43,63,54,42,28,52,55,15,60,77,74,67,32,60,68,88,67,62,70,93,72,5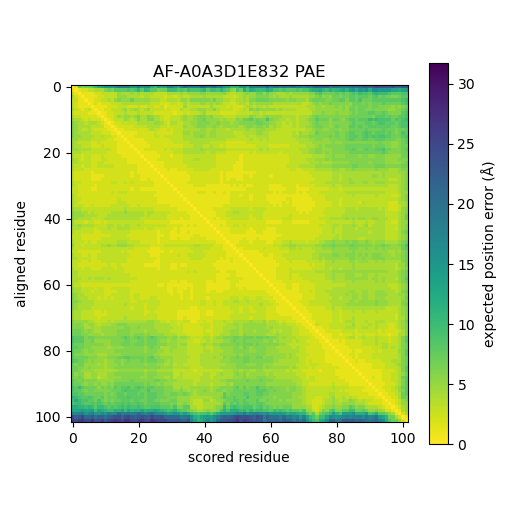6,49,76,60,44,59,63,61,78,54,64,75,59,67,69,32,66,73,51,57,68,48,51,84,76,50,81,90,66,74,63,70,79,132

Mean predicted aligned error: 4.15 Å

Foldseek 3Di:
DVVLLVQLCDPDDDDPVCCVVVLQFFRHVQQSLQCQAQDPPSVQASPDSTGNVVRVVVVRGDHDPSVPRDGDHQQDPDPVLVVDPVSVVCVVVDDDGDGDDD

Radius of gyration: 15.57 Å; Cα contacts (8 Å, |Δi|>4): 125; chains: 1; bounding box: 39×27×35 Å